Protein AF-A0A8J5ZNG1-F1 (afdb_monomer)

Solvent-accessible surface area (backbone atoms only — not comparable to full-atom values): 7939 Å² total; per-residue (Å²): 132,94,72,93,70,78,90,78,53,71,51,77,57,100,71,76,78,66,53,81,86,30,47,55,59,52,91,79,74,51,88,50,67,62,60,53,26,50,51,44,22,78,73,68,76,48,80,58,85,77,80,77,80,83,73,58,64,63,60,50,52,51,51,51,51,50,50,51,53,50,48,51,51,63,77,38,68,86,53,68,60,66,83,68,33,64,66,60,52,51,49,53,52,50,52,50,52,50,49,62,71,69,42,49,61,56,47,70,75,64,57,70,73,94,64,77,58,43,93,86,72,73,53,118

Organism: Galemys pyrenaicus (NCBI:txid202257)

Radius of gyration: 24.99 Å; Cα contacts (8 Å, |Δi|>4): 56; chains: 1; bounding box: 48×39×68 Å

Sequence (124 aa):
LNMNSAPTFMNFPAKGKPKRGDTYELQVRGFSAEQIARWIADRTDVNIRVIRPPNYAGPLMLGLLLAVIGGLVYLRRSNMEFLFNKTGWAFAALCFVLAMTSGQMWNHIRGPPYAHKNPHTGHV

Mean predicted aligned error: 14.37 Å

Nearest PDB structures (foldseek):
  4m92-assembly1_A  TM=9.910E-01  e=9.391E-06  Homo sapiens
  4m8g-assembly2_B  TM=9.939E-01  e=3.244E-05  Homo sapiens
  4m90-assembly1_A  TM=9.813E-01  e=3.463E-05  Homo sapiens
  4m8g-assembly1_A  TM=9.788E-01  e=4.799E-05  Homo sapiens

pLDDT: mean 77.3, std 9.89, range [53.16, 91.12]

InterPro domains:
  IPR021149 MAGT1/OST3/OST6 [PF04756] (1-122)

Secondary structure (DSSP, 8-state):
----SS---B---SSSPPPGGGB--HHHH-S-HHHHHHHHHHHHS------PPP--HHHHHHHHHHHHHHHHHHHTTT-THHHH-HHHHHHHHHHHHHHHHTTHHHHHHH---S----TTT---

Foldseek 3Di:
DPDPDDDWAFDADPDDGGDPLRTDPCVPQPDDPQSVQVSCCVVPVDRDDDDDDDDVVVVVVVVVVCCVVVVCCVVCVPPCVCVVPPVNVVVVVVVVVCCVVVCVVVCVVVVDPPDDQDPPPRDD

Structure (mmCIF, N/CA/C/O backbone):
data_AF-A0A8J5ZNG1-F1
#
_entry.id   AF-A0A8J5ZNG1-F1
#
loop_
_atom_site.group_PDB
_atom_site.id
_atom_site.type_symbol
_atom_site.label_atom_id
_atom_site.label_alt_id
_atom_site.label_comp_id
_atom_site.label_asym_id
_atom_site.label_entity_id
_atom_site.label_seq_id
_atom_site.pdbx_PDB_ins_code
_atom_site.Cartn_x
_atom_site.Cartn_y
_atom_site.Cartn_z
_atom_site.occupancy
_atom_site.B_iso_or_equiv
_atom_site.auth_seq_id
_atom_site.auth_comp_id
_atom_site.auth_asym_id
_atom_site.auth_atom_id
_atom_site.pdbx_PDB_model_num
ATOM 1 N N . LEU A 1 1 ? -18.598 8.584 25.062 1.00 63.62 1 LEU A N 1
ATOM 2 C CA . LEU A 1 1 ? -17.268 8.145 24.584 1.00 63.62 1 LEU A CA 1
ATOM 3 C C . LEU A 1 1 ? -16.228 9.276 24.486 1.00 63.62 1 LEU A C 1
ATOM 5 O O . LEU A 1 1 ? -15.067 8.926 24.442 1.00 63.62 1 LEU A O 1
ATOM 9 N N . ASN A 1 2 ? -16.567 10.578 24.543 1.00 72.81 2 ASN A N 1
ATOM 10 C CA . ASN A 1 2 ? -15.603 11.709 24.592 1.00 72.81 2 ASN A CA 1
ATOM 11 C C . ASN A 1 2 ? -14.407 11.592 23.618 1.00 72.81 2 ASN A C 1
ATOM 13 O O . ASN A 1 2 ? -13.249 11.699 24.016 1.00 72.81 2 ASN A O 1
ATOM 17 N N . MET A 1 3 ? -14.698 11.287 22.352 1.00 73.94 3 MET A N 1
ATOM 18 C CA . MET A 1 3 ? -13.693 11.109 21.303 1.00 73.94 3 MET A CA 1
ATOM 19 C C . MET A 1 3 ? -13.640 12.373 20.453 1.00 73.94 3 MET A C 1
ATOM 21 O O . MET A 1 3 ? -14.649 12.750 19.863 1.00 73.94 3 MET A O 1
ATOM 25 N N . ASN A 1 4 ? -12.464 12.997 20.386 1.00 77.56 4 ASN A N 1
ATOM 26 C CA . ASN A 1 4 ? -12.231 14.239 19.635 1.00 77.56 4 ASN A CA 1
ATOM 27 C C . ASN A 1 4 ? -11.519 13.995 18.294 1.00 77.56 4 ASN A C 1
ATOM 29 O O . ASN A 1 4 ? -11.249 14.934 17.551 1.00 77.56 4 ASN A O 1
ATOM 33 N N . SER A 1 5 ? -11.186 12.739 17.992 1.00 71.31 5 SER A N 1
ATOM 34 C CA . SER A 1 5 ? -10.517 12.322 16.765 1.00 71.31 5 SER A CA 1
ATOM 35 C C . SER A 1 5 ? -11.107 11.009 16.254 1.00 71.31 5 SER A C 1
ATOM 37 O O . SER A 1 5 ? -11.609 10.183 17.017 1.00 71.31 5 SER A O 1
ATOM 39 N N . ALA A 1 6 ? -11.056 10.834 14.938 1.00 78.12 6 ALA A N 1
ATOM 40 C CA . ALA A 1 6 ? -11.453 9.624 14.234 1.00 78.12 6 ALA A CA 1
ATOM 41 C C . ALA A 1 6 ? -10.319 9.227 13.273 1.00 78.12 6 ALA A C 1
ATOM 43 O O . ALA A 1 6 ? -9.565 10.106 12.845 1.00 78.12 6 ALA A O 1
ATOM 44 N N . PRO A 1 7 ? -10.184 7.943 12.899 1.00 78.81 7 PRO A N 1
ATOM 45 C CA . PRO A 1 7 ? -11.000 6.788 13.288 1.00 78.81 7 PRO A CA 1
ATOM 46 C C . PRO A 1 7 ? -10.550 6.137 14.609 1.00 78.81 7 PRO A C 1
ATOM 48 O O . PRO A 1 7 ? -9.405 6.261 15.038 1.00 78.81 7 PRO A O 1
ATOM 51 N N . THR A 1 8 ? -11.449 5.406 15.270 1.00 82.50 8 THR A N 1
ATOM 52 C CA . THR A 1 8 ? -11.126 4.596 16.456 1.00 82.50 8 THR A CA 1
ATOM 53 C C . THR A 1 8 ? -11.986 3.340 16.461 1.00 82.50 8 THR A C 1
ATOM 55 O O . THR A 1 8 ? -13.193 3.420 16.239 1.00 82.50 8 THR A O 1
ATOM 58 N N . PHE A 1 9 ? -11.373 2.190 16.736 1.00 84.94 9 PHE A N 1
ATOM 59 C CA . PHE A 1 9 ? -12.071 0.909 16.806 1.00 84.94 9 PHE A CA 1
ATOM 60 C C . PHE A 1 9 ? -12.262 0.509 18.269 1.00 84.94 9 PHE A C 1
ATOM 62 O O . PHE A 1 9 ? -11.320 0.570 19.060 1.00 84.94 9 PHE A O 1
ATOM 69 N N . MET A 1 10 ? -13.484 0.124 18.632 1.00 86.75 10 MET A N 1
ATOM 70 C CA . MET A 1 10 ? -13.837 -0.310 19.983 1.00 86.75 10 MET A CA 1
ATOM 71 C C . MET A 1 10 ? -14.653 -1.599 19.933 1.00 86.75 10 MET A C 1
ATOM 73 O O . MET A 1 10 ? -15.540 -1.738 19.094 1.00 86.75 10 MET A O 1
ATOM 77 N N . ASN A 1 11 ? -14.358 -2.522 20.843 1.00 86.44 11 ASN A N 1
ATOM 78 C CA . ASN A 1 11 ? -15.105 -3.754 21.053 1.00 86.44 11 ASN A CA 1
ATOM 79 C C . ASN A 1 11 ? -16.066 -3.577 22.239 1.00 86.44 11 ASN A C 1
ATOM 81 O O . ASN A 1 11 ? -15.660 -3.176 23.327 1.00 86.44 11 ASN A O 1
ATOM 85 N N . PHE A 1 12 ? -17.347 -3.886 22.062 1.00 88.00 12 PHE A N 1
ATOM 86 C CA . PHE A 1 12 ? -18.325 -3.832 23.150 1.00 88.00 12 PHE A CA 1
ATOM 87 C C . PHE A 1 12 ? -18.675 -5.266 23.565 1.00 88.00 12 PHE A C 1
ATOM 89 O O . PHE A 1 12 ? -19.332 -5.965 22.794 1.00 88.00 12 PHE A O 1
ATOM 96 N N . PRO A 1 13 ? -18.230 -5.742 24.746 1.00 84.25 13 PRO A N 1
ATOM 97 C CA . PRO A 1 13 ? -18.514 -7.107 25.175 1.00 84.25 13 PRO A CA 1
ATOM 98 C C . PRO A 1 13 ? -20.010 -7.294 25.459 1.00 84.25 13 PRO A C 1
ATOM 100 O O . PRO A 1 13 ? -20.688 -6.370 25.902 1.00 84.25 13 PRO A O 1
ATOM 103 N N . ALA A 1 14 ? -20.515 -8.520 25.282 1.00 79.88 14 ALA A N 1
ATOM 104 C CA . ALA A 1 14 ? -21.932 -8.850 25.486 1.00 79.88 14 ALA A CA 1
ATOM 105 C C . ALA A 1 14 ? -22.440 -8.583 26.920 1.00 79.88 14 ALA A C 1
ATOM 107 O O . ALA A 1 14 ? -23.642 -8.452 27.141 1.00 79.88 14 ALA A O 1
ATOM 108 N N . LYS A 1 15 ? -21.534 -8.515 27.907 1.00 79.62 15 LYS A N 1
ATOM 109 C CA . LYS A 1 15 ? -21.841 -8.162 29.298 1.00 79.62 15 LYS A CA 1
ATOM 110 C C . LYS A 1 15 ? -20.780 -7.215 29.858 1.00 79.62 15 LYS A C 1
ATOM 112 O O . LYS A 1 15 ? -19.584 -7.469 29.733 1.00 79.62 15 LYS A O 1
ATOM 117 N N . GLY A 1 16 ? -21.232 -6.178 30.560 1.00 82.19 16 GLY A N 1
ATOM 118 C CA . GLY A 1 16 ? -20.372 -5.221 31.260 1.00 82.19 16 GLY A CA 1
ATOM 119 C C . GLY A 1 16 ? -19.957 -4.011 30.419 1.00 82.19 16 GLY A C 1
ATOM 120 O O . GLY A 1 16 ? -20.419 -3.812 29.300 1.00 82.19 16 GLY A O 1
ATOM 121 N N . LYS A 1 17 ? -19.105 -3.159 31.001 1.00 81.88 17 LYS A N 1
ATOM 122 C CA . LYS A 1 17 ? -18.562 -1.968 30.332 1.00 81.88 17 LYS A CA 1
ATOM 123 C C . LYS A 1 17 ? -1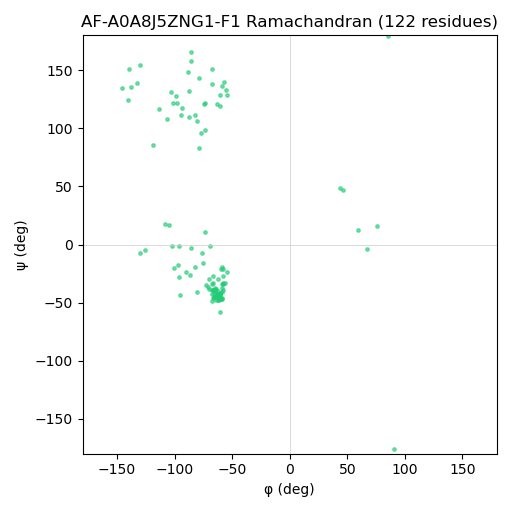7.278 -2.326 29.563 1.00 81.88 17 LYS A C 1
ATOM 125 O O . LYS A 1 17 ? -16.531 -3.183 30.043 1.00 81.88 17 LYS A O 1
ATOM 130 N N . PRO A 1 18 ? -16.987 -1.659 28.430 1.00 78.62 18 PRO A N 1
ATOM 131 C CA . PRO A 1 18 ? -15.735 -1.844 27.697 1.00 78.62 18 PRO A CA 1
ATOM 132 C C . PRO A 1 18 ? -14.524 -1.595 28.598 1.00 78.62 18 PRO A C 1
ATOM 134 O O . PRO A 1 18 ? -14.474 -0.602 29.329 1.00 78.62 18 PRO A O 1
ATOM 137 N N . LYS A 1 19 ? -13.547 -2.503 28.560 1.00 82.69 19 LYS A N 1
ATOM 138 C CA . LYS A 1 19 ? -12.274 -2.349 29.273 1.00 82.69 19 LYS A CA 1
ATOM 139 C C . LYS A 1 19 ? -11.296 -1.550 28.410 1.00 82.69 19 LYS A C 1
ATOM 141 O O . LYS A 1 19 ? -11.468 -1.426 27.206 1.00 82.69 19 LYS A O 1
ATOM 146 N N . ARG A 1 20 ? -10.199 -1.063 28.998 1.00 76.12 20 ARG A N 1
ATOM 147 C CA . ARG A 1 20 ? -9.167 -0.305 28.260 1.00 76.12 20 ARG A CA 1
ATOM 148 C C . ARG A 1 20 ? -8.578 -1.078 27.064 1.00 76.12 20 ARG A C 1
ATOM 150 O O . ARG A 1 20 ? -8.290 -0.469 26.046 1.00 76.12 20 ARG A O 1
ATOM 157 N N . GLY A 1 21 ? -8.468 -2.408 27.162 1.00 77.25 21 GLY A N 1
ATOM 158 C CA . GLY A 1 21 ? -8.017 -3.277 26.061 1.00 77.25 21 GLY A CA 1
ATOM 159 C C . GLY A 1 21 ? -9.059 -3.532 24.960 1.00 77.25 21 GLY A C 1
ATOM 160 O O . GLY A 1 21 ? -8.731 -4.132 23.937 1.00 77.25 21 GLY A O 1
ATOM 161 N N . ASP A 1 22 ? -10.303 -3.090 25.162 1.00 81.94 22 ASP A N 1
ATOM 162 C CA . ASP A 1 22 ? -11.351 -3.095 24.141 1.00 81.94 22 ASP A CA 1
ATOM 163 C C . ASP A 1 22 ? -11.311 -1.850 23.245 1.00 81.94 22 ASP A C 1
ATOM 165 O O . ASP A 1 22 ? -12.088 -1.765 22.302 1.00 81.94 22 ASP A O 1
ATOM 169 N N . THR A 1 23 ? -10.410 -0.899 23.495 1.00 84.31 23 THR A N 1
ATOM 170 C CA . THR A 1 23 ? -10.114 0.180 22.550 1.00 84.31 23 THR A CA 1
ATOM 171 C C . THR A 1 23 ? -8.865 -0.196 21.770 1.00 84.31 23 THR A C 1
ATOM 173 O O . THR A 1 23 ? -7.804 -0.426 22.349 1.00 84.31 23 THR A O 1
ATOM 176 N N . TYR A 1 24 ? -8.976 -0.264 20.449 1.00 83.00 24 TYR A N 1
ATOM 177 C CA . TYR A 1 24 ? -7.843 -0.555 19.586 1.00 83.00 24 TYR A CA 1
ATOM 178 C C . TYR A 1 24 ? -6.920 0.662 19.479 1.00 83.00 24 TYR A C 1
ATOM 180 O O . TYR A 1 24 ? -7.318 1.733 19.012 1.00 83.00 24 TYR A O 1
ATOM 188 N N . GLU A 1 25 ? -5.662 0.488 19.875 1.00 80.44 25 GLU A N 1
ATOM 189 C CA . GLU A 1 25 ? -4.636 1.525 19.783 1.00 80.44 25 GLU A CA 1
ATOM 190 C C . GLU A 1 25 ? -4.099 1.641 18.350 1.00 80.44 25 GLU A C 1
ATOM 192 O O . GLU A 1 25 ? -3.049 1.096 17.999 1.00 80.44 25 GLU A O 1
ATOM 197 N N . LEU A 1 26 ? -4.834 2.384 17.517 1.00 79.19 26 LEU A N 1
ATOM 198 C CA . LEU A 1 26 ? -4.522 2.589 16.100 1.00 79.19 26 LEU A CA 1
ATOM 199 C C . LEU A 1 26 ? -3.127 3.199 15.872 1.00 79.19 26 LEU A C 1
ATOM 201 O O . LEU A 1 26 ? -2.459 2.853 14.903 1.00 79.19 26 LEU A O 1
ATOM 205 N N . GLN A 1 27 ? -2.676 4.075 16.777 1.00 75.75 27 GLN A N 1
ATOM 206 C CA . GLN A 1 27 ? -1.378 4.756 16.683 1.00 75.75 27 GLN A CA 1
ATOM 207 C C . GLN A 1 27 ? -0.186 3.802 16.820 1.00 75.75 27 GLN A C 1
ATOM 209 O O . GLN A 1 27 ? 0.847 4.026 16.200 1.00 75.75 27 GLN A O 1
ATOM 214 N N . VAL A 1 28 ? -0.329 2.749 17.629 1.00 76.62 28 VAL A N 1
ATOM 215 C CA . VAL A 1 28 ? 0.758 1.805 17.923 1.00 76.62 28 VAL A CA 1
ATOM 216 C C . VAL A 1 28 ? 0.683 0.600 16.999 1.00 76.62 28 VAL A C 1
ATOM 218 O O . VAL A 1 28 ? 1.698 0.135 16.488 1.00 76.62 28 VAL A O 1
ATOM 221 N N . ARG A 1 29 ? -0.528 0.074 16.788 1.00 74.94 29 ARG A N 1
ATOM 222 C CA . ARG A 1 29 ? -0.717 -1.171 16.047 1.00 74.94 29 ARG A CA 1
ATOM 223 C C . ARG A 1 29 ? -0.811 -0.943 14.543 1.00 74.94 29 ARG A C 1
ATOM 225 O O . ARG A 1 29 ? -0.383 -1.824 13.819 1.00 74.94 29 ARG A O 1
ATOM 232 N N . GLY A 1 30 ? -1.244 0.226 14.069 1.00 80.38 30 GLY A N 1
ATOM 233 C CA . GLY A 1 30 ? -1.481 0.485 12.644 1.00 80.38 30 GLY A CA 1
ATOM 234 C C . GLY A 1 30 ? -2.881 0.053 12.198 1.00 80.38 30 GLY A C 1
ATOM 235 O O . GLY A 1 30 ? -3.673 -0.423 12.999 1.00 80.38 30 GLY A O 1
ATOM 236 N N . PHE A 1 31 ? -3.222 0.253 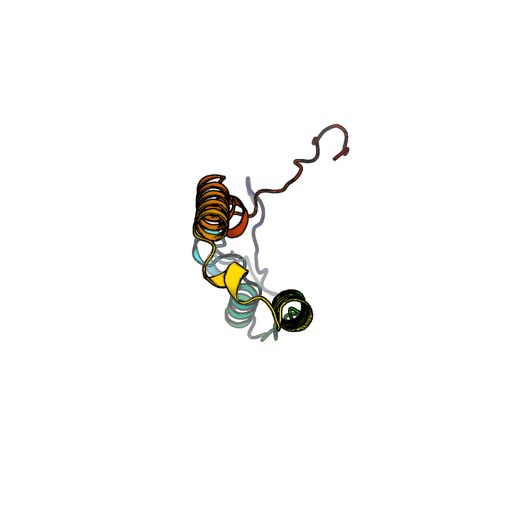10.922 1.00 80.88 31 PHE A N 1
ATOM 237 C CA . PHE A 1 31 ? -4.585 0.056 10.391 1.00 80.88 31 PHE A CA 1
ATOM 238 C C . PHE A 1 31 ? -4.733 -1.184 9.493 1.00 80.88 31 PHE A C 1
ATOM 240 O O . PHE A 1 31 ? -5.681 -1.276 8.714 1.00 80.88 31 PHE A O 1
ATOM 247 N N . SER A 1 32 ? -3.793 -2.134 9.553 1.00 83.88 32 SER A N 1
ATOM 248 C CA . SER A 1 32 ? -3.883 -3.327 8.705 1.00 83.88 32 SER A CA 1
ATOM 249 C C . SER A 1 32 ? -5.065 -4.207 9.118 1.00 83.88 32 SER A C 1
ATOM 251 O O . SER A 1 32 ? -5.315 -4.432 10.307 1.00 83.88 32 SER A O 1
ATOM 253 N N . ALA A 1 33 ? -5.786 -4.734 8.127 1.00 82.62 33 ALA A N 1
ATOM 254 C CA . ALA A 1 33 ? -6.945 -5.587 8.368 1.00 82.62 33 ALA A CA 1
ATOM 255 C C . ALA A 1 33 ? -6.567 -6.835 9.186 1.00 82.62 33 ALA A C 1
ATOM 257 O O . ALA A 1 33 ? -7.338 -7.277 10.032 1.00 82.62 33 ALA A O 1
ATOM 258 N N . GLU A 1 34 ? -5.358 -7.371 9.002 1.00 84.94 34 GLU A N 1
ATOM 259 C CA . GLU A 1 34 ? -4.859 -8.531 9.743 1.00 84.94 34 GLU A CA 1
ATOM 260 C C . GLU A 1 34 ? -4.641 -8.234 11.222 1.00 84.94 34 GLU A C 1
ATOM 262 O O . GLU A 1 34 ? -4.919 -9.084 12.064 1.00 84.94 34 GLU A O 1
ATOM 267 N N . GLN A 1 35 ? -4.142 -7.045 11.563 1.00 85.25 35 GLN A N 1
ATOM 268 C CA . GLN A 1 35 ? -3.944 -6.672 12.963 1.00 85.25 35 GLN A CA 1
ATOM 269 C C . GLN A 1 35 ? -5.269 -6.395 13.667 1.00 85.25 35 GLN A C 1
ATOM 271 O O . GLN A 1 35 ? -5.399 -6.721 14.847 1.00 85.25 35 GLN A O 1
ATOM 276 N N . ILE A 1 36 ? -6.248 -5.825 12.960 1.00 87.25 36 ILE A N 1
ATOM 277 C CA . ILE A 1 36 ? -7.605 -5.657 13.489 1.00 87.25 36 ILE A CA 1
ATOM 278 C C . ILE A 1 36 ? -8.250 -7.033 13.696 1.00 87.25 36 ILE A C 1
ATOM 280 O O . ILE A 1 36 ? -8.779 -7.291 14.772 1.00 87.25 36 ILE A O 1
ATOM 284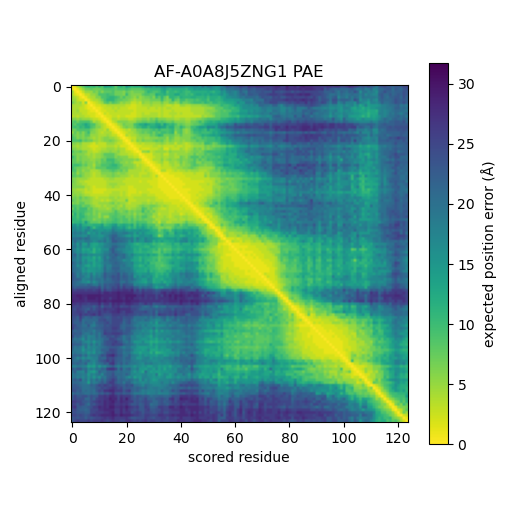 N N . ALA A 1 37 ? -8.136 -7.949 12.728 1.00 86.06 37 ALA A N 1
ATOM 285 C CA . ALA A 1 37 ? -8.648 -9.315 12.846 1.00 86.06 37 ALA A CA 1
ATOM 286 C C . ALA A 1 37 ? -8.014 -10.089 14.013 1.00 86.06 37 ALA A C 1
ATOM 288 O O . ALA A 1 37 ? -8.729 -10.745 14.765 1.00 86.06 37 ALA A O 1
ATOM 289 N N . ARG A 1 38 ? -6.694 -9.962 14.215 1.00 86.38 38 ARG A N 1
ATOM 290 C CA . ARG A 1 38 ? -5.996 -10.544 15.377 1.00 86.38 38 ARG A CA 1
ATOM 291 C C . ARG A 1 38 ? -6.487 -9.953 16.693 1.00 86.38 38 ARG A C 1
ATOM 293 O O . ARG A 1 38 ? -6.760 -10.696 17.620 1.00 86.38 38 ARG A O 1
ATOM 300 N N . TRP A 1 39 ? -6.657 -8.633 16.765 1.00 88.56 39 TRP A N 1
ATOM 301 C CA . TRP A 1 39 ? -7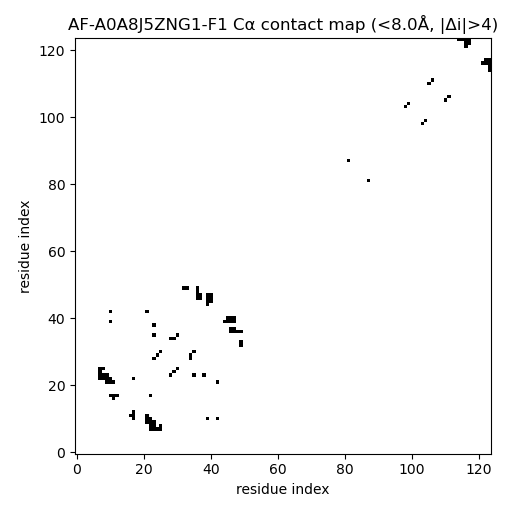.207 -7.997 17.961 1.00 88.56 39 TRP A CA 1
ATOM 302 C C . TRP A 1 39 ? -8.642 -8.458 18.250 1.00 88.56 39 TRP A C 1
ATOM 304 O O . TRP A 1 39 ? -8.966 -8.721 19.402 1.00 88.56 39 TRP A O 1
ATOM 314 N N . ILE A 1 40 ? -9.488 -8.612 17.229 1.00 88.25 40 ILE A N 1
ATOM 315 C CA . ILE A 1 40 ? -10.839 -9.163 17.402 1.00 88.25 40 ILE A CA 1
ATOM 316 C C . ILE A 1 40 ? -10.762 -10.601 17.923 1.00 88.25 40 ILE A C 1
ATOM 318 O O . ILE A 1 40 ? -11.463 -10.919 18.884 1.00 88.25 40 ILE A O 1
ATOM 322 N N . ALA A 1 41 ? -9.882 -11.436 17.365 1.00 87.94 41 ALA A N 1
ATOM 323 C CA . ALA A 1 41 ? -9.664 -12.800 17.840 1.00 87.94 41 ALA A CA 1
ATOM 324 C C . ALA A 1 41 ? -9.225 -12.822 19.314 1.00 87.94 41 ALA A C 1
ATOM 326 O O . ALA A 1 41 ? -9.839 -13.515 20.116 1.00 87.94 41 ALA A O 1
ATOM 327 N N . ASP A 1 42 ? -8.274 -11.973 19.713 1.00 86.44 42 ASP A N 1
ATOM 328 C CA . ASP A 1 42 ? -7.810 -11.874 21.105 1.00 86.44 42 ASP A CA 1
ATOM 329 C C . ASP A 1 42 ? -8.918 -11.435 22.086 1.00 86.44 42 ASP A C 1
ATOM 331 O O . ASP A 1 42 ? -8.866 -11.747 23.277 1.00 86.44 42 ASP A O 1
ATOM 335 N N . ARG A 1 43 ? -9.904 -10.649 21.625 1.00 84.94 43 ARG A N 1
ATOM 336 C CA . ARG A 1 43 ? -10.977 -10.097 22.478 1.00 84.94 43 ARG A CA 1
ATOM 337 C C . ARG A 1 43 ? -12.262 -10.915 22.476 1.00 84.94 43 ARG A C 1
ATOM 339 O O . ARG A 1 43 ? -13.010 -10.843 23.449 1.00 84.94 43 ARG A O 1
ATOM 346 N N . THR A 1 44 ? -12.547 -11.624 21.390 1.00 85.06 44 THR A N 1
ATOM 347 C CA . THR A 1 44 ? -13.844 -12.278 21.154 1.00 85.06 44 THR A CA 1
ATOM 348 C C . THR A 1 44 ? -13.731 -13.767 20.849 1.00 85.06 44 THR A C 1
ATOM 350 O O . THR A 1 44 ? -14.762 -14.415 20.718 1.00 85.06 44 THR A O 1
ATOM 353 N N . ASP A 1 45 ? -12.511 -14.304 20.732 1.00 84.62 45 ASP A N 1
ATOM 354 C CA . ASP A 1 45 ? -12.223 -15.672 20.272 1.00 84.62 45 ASP A CA 1
ATOM 355 C C . ASP A 1 45 ? -12.753 -15.967 18.850 1.00 84.62 45 ASP A C 1
ATOM 357 O O . ASP A 1 45 ? -12.786 -17.103 18.380 1.00 84.62 45 ASP A O 1
ATOM 361 N N . VAL A 1 46 ? -13.158 -14.921 18.116 1.00 85.12 46 VAL A N 1
ATOM 362 C CA . VAL A 1 46 ? -13.627 -15.013 16.732 1.00 85.12 46 VAL A CA 1
ATOM 363 C C . VAL A 1 46 ? -12.467 -14.739 15.787 1.00 85.12 46 VAL A C 1
ATOM 365 O O . VAL A 1 46 ? -11.993 -13.609 15.658 1.00 85.12 46 VAL A O 1
ATOM 368 N N . ASN A 1 47 ? -12.031 -15.773 15.071 1.00 85.94 47 ASN A N 1
ATOM 369 C CA . ASN A 1 47 ? -10.938 -15.653 14.117 1.00 85.94 47 ASN A CA 1
ATOM 370 C C . ASN A 1 47 ? -11.448 -15.232 12.725 1.00 85.94 47 ASN A C 1
ATOM 372 O O . ASN A 1 47 ? -12.090 -16.012 12.019 1.00 85.94 47 ASN A O 1
ATOM 376 N N . ILE A 1 48 ? -11.149 -13.998 12.310 1.00 84.44 48 ILE A N 1
ATOM 377 C CA . ILE A 1 48 ? -11.558 -13.454 11.005 1.00 84.44 48 ILE A CA 1
ATOM 378 C C . ILE A 1 48 ? -10.439 -13.670 9.980 1.00 84.44 48 ILE A C 1
ATOM 380 O O . ILE A 1 48 ? -9.348 -13.110 10.100 1.00 84.44 48 ILE A O 1
ATOM 384 N N . ARG A 1 49 ? -10.712 -14.442 8.920 1.00 83.25 49 ARG A N 1
ATOM 385 C CA . ARG A 1 49 ? -9.756 -14.633 7.819 1.00 83.25 49 ARG A CA 1
ATOM 386 C C . ARG A 1 49 ? -9.800 -13.449 6.856 1.00 83.25 49 ARG A C 1
ATOM 388 O O . ARG A 1 49 ? -10.718 -13.329 6.050 1.00 83.25 49 ARG A O 1
ATOM 395 N N . VAL A 1 50 ? -8.774 -12.606 6.907 1.00 79.25 50 VAL A N 1
ATOM 396 C CA . VAL A 1 50 ? -8.590 -11.505 5.954 1.00 79.25 50 VAL A CA 1
ATOM 397 C C . VAL A 1 50 ? -8.130 -12.065 4.610 1.00 79.25 50 VAL A C 1
ATOM 399 O O . VAL A 1 50 ? -7.096 -12.724 4.525 1.00 79.25 50 VAL A O 1
ATOM 402 N N . ILE A 1 51 ? -8.899 -11.802 3.555 1.00 79.56 51 ILE A N 1
ATOM 403 C CA . ILE A 1 51 ? -8.555 -12.166 2.178 1.00 79.56 51 ILE A CA 1
ATOM 404 C C . ILE A 1 51 ? -8.326 -10.866 1.417 1.00 79.56 51 ILE A C 1
ATOM 406 O O . ILE A 1 51 ? -9.240 -10.057 1.272 1.00 79.56 51 ILE A O 1
ATOM 410 N N . ARG A 1 52 ? -7.100 -10.655 0.937 1.00 75.25 52 ARG A N 1
ATOM 411 C CA . ARG A 1 52 ? -6.782 -9.514 0.075 1.00 75.25 52 ARG A CA 1
ATOM 412 C C . ARG A 1 52 ? -7.061 -9.916 -1.372 1.00 75.25 52 ARG A C 1
ATOM 414 O O . ARG A 1 52 ? -6.609 -10.994 -1.768 1.00 75.25 52 ARG A O 1
ATOM 421 N N . PRO A 1 53 ? -7.769 -9.101 -2.171 1.00 74.75 53 PRO A N 1
ATOM 422 C CA . PRO A 1 53 ? -7.872 -9.368 -3.595 1.00 74.75 53 PRO A CA 1
ATOM 423 C C . PRO A 1 53 ? -6.458 -9.388 -4.203 1.00 74.75 53 PRO A C 1
ATOM 425 O O . PRO A 1 53 ? -5.632 -8.541 -3.842 1.00 74.75 53 PRO A O 1
ATOM 428 N N . PRO A 1 54 ? -6.143 -10.357 -5.079 1.00 71.50 54 PRO A N 1
ATOM 429 C CA . PRO A 1 54 ? -4.843 -10.420 -5.733 1.00 71.50 54 PRO A CA 1
ATOM 430 C C . PRO A 1 54 ? -4.540 -9.098 -6.449 1.00 71.50 54 PRO A C 1
ATOM 432 O O . PRO A 1 54 ? -5.355 -8.579 -7.212 1.00 71.50 54 PRO A O 1
ATOM 435 N N . ASN A 1 55 ? -3.362 -8.532 -6.175 1.00 75.06 55 ASN A N 1
ATOM 436 C CA . ASN A 1 55 ? -2.914 -7.306 -6.819 1.00 75.06 55 ASN A CA 1
ATOM 437 C C . ASN A 1 55 ? -2.422 -7.625 -8.237 1.00 75.06 55 ASN A C 1
ATOM 439 O O . ASN A 1 55 ? -1.267 -7.999 -8.433 1.00 75.06 55 ASN A O 1
ATOM 443 N N . TYR A 1 56 ? -3.300 -7.447 -9.222 1.00 73.88 56 TYR A N 1
ATOM 444 C CA . TYR A 1 56 ? -2.969 -7.622 -10.637 1.00 73.88 56 TYR A CA 1
ATOM 445 C C . TYR A 1 56 ? -2.151 -6.466 -11.225 1.00 73.88 56 TYR A C 1
ATOM 447 O O . TYR A 1 56 ? -1.540 -6.640 -12.276 1.00 73.88 56 TYR A O 1
ATOM 455 N N . ALA A 1 57 ? -2.088 -5.308 -10.558 1.00 76.81 57 ALA A N 1
ATOM 456 C CA . ALA A 1 57 ? -1.355 -4.154 -11.072 1.00 76.81 57 ALA A CA 1
ATOM 457 C C . ALA A 1 57 ? 0.155 -4.427 -11.145 1.00 76.81 57 ALA A C 1
ATOM 459 O O . ALA A 1 57 ? 0.791 -4.058 -12.125 1.00 76.81 57 ALA A O 1
ATOM 460 N N . GLY A 1 58 ? 0.724 -5.126 -10.155 1.00 78.94 58 GLY A N 1
ATOM 461 C CA . GLY A 1 58 ? 2.149 -5.480 -10.144 1.00 78.94 58 GLY A CA 1
ATOM 462 C C . GLY A 1 58 ? 2.561 -6.353 -11.340 1.00 78.94 58 GLY A C 1
ATOM 463 O O . GLY A 1 58 ? 3.409 -5.935 -12.130 1.00 78.94 58 GLY A O 1
ATOM 464 N N . PRO A 1 59 ? 1.940 -7.534 -11.527 1.00 85.69 59 PRO A N 1
ATOM 465 C CA . PRO A 1 59 ? 2.202 -8.393 -12.680 1.00 85.69 59 PRO A CA 1
ATOM 466 C C . PRO A 1 59 ? 1.918 -7.716 -14.025 1.00 85.69 59 PRO A C 1
ATOM 468 O O . PRO A 1 59 ? 2.673 -7.912 -14.974 1.00 85.69 59 PRO A O 1
ATOM 471 N N . LEU A 1 60 ? 0.869 -6.892 -14.112 1.00 85.81 60 LEU A N 1
ATOM 472 C CA . LEU A 1 60 ? 0.512 -6.184 -15.342 1.00 85.81 60 LEU A CA 1
ATOM 473 C C . LEU A 1 60 ? 1.551 -5.119 -15.715 1.00 85.81 60 LEU A C 1
ATOM 475 O O . LEU A 1 60 ? 1.952 -5.045 -16.874 1.00 85.81 60 LEU A O 1
ATOM 479 N N . MET A 1 61 ? 2.042 -4.342 -14.744 1.00 84.31 61 MET A N 1
ATOM 480 C CA . MET A 1 61 ? 3.111 -3.360 -14.970 1.00 84.31 61 MET A CA 1
ATOM 481 C C . MET A 1 61 ? 4.429 -4.031 -15.362 1.00 84.31 61 MET A C 1
ATOM 483 O O . MET A 1 61 ? 5.118 -3.551 -16.261 1.00 84.31 61 MET A O 1
ATOM 487 N N . LEU A 1 62 ? 4.760 -5.171 -14.746 1.00 85.94 62 LEU A N 1
ATOM 488 C CA . LEU A 1 62 ? 5.929 -5.962 -15.131 1.00 85.94 62 LEU A CA 1
ATOM 489 C C . LEU A 1 62 ? 5.790 -6.513 -16.557 1.00 85.94 62 LEU A C 1
ATOM 491 O O . LEU A 1 62 ? 6.727 -6.417 -17.346 1.00 85.94 62 LEU A O 1
ATOM 495 N N . GLY A 1 63 ? 4.617 -7.047 -16.904 1.00 91.12 63 GLY A N 1
ATOM 496 C CA . GLY A 1 63 ? 4.320 -7.537 -18.249 1.00 91.12 63 GLY A CA 1
ATOM 497 C C . GLY A 1 63 ? 4.425 -6.437 -19.305 1.00 91.12 63 GLY A C 1
ATOM 498 O O . GLY A 1 63 ? 5.058 -6.642 -20.338 1.00 91.12 63 GLY A O 1
ATOM 499 N N . LEU A 1 64 ? 3.886 -5.248 -19.019 1.00 89.50 64 LEU A N 1
ATOM 500 C CA . LEU A 1 64 ? 4.012 -4.073 -19.883 1.00 89.50 64 LEU A CA 1
ATOM 501 C C . LEU A 1 64 ? 5.482 -3.676 -20.073 1.00 89.50 64 LEU A C 1
ATOM 503 O O . LEU A 1 64 ? 5.918 -3.467 -21.203 1.00 89.50 64 LEU A O 1
ATOM 507 N N . LEU A 1 65 ? 6.260 -3.610 -18.988 1.00 89.31 65 LEU A N 1
ATOM 508 C CA . LEU A 1 65 ? 7.680 -3.265 -19.047 1.00 89.31 65 LEU A CA 1
ATOM 509 C C . LEU A 1 65 ? 8.455 -4.253 -19.929 1.00 89.31 65 LEU A C 1
ATOM 511 O O . LEU A 1 65 ? 9.210 -3.840 -20.808 1.00 89.31 65 LEU A O 1
ATOM 515 N N . LEU A 1 66 ? 8.234 -5.555 -19.733 1.00 89.81 66 LEU A N 1
ATOM 516 C CA . LEU A 1 66 ? 8.866 -6.606 -20.530 1.00 89.81 66 LEU A CA 1
ATOM 517 C C . LEU A 1 66 ? 8.439 -6.554 -21.999 1.00 89.81 66 LEU A C 1
ATOM 519 O O . LEU A 1 66 ? 9.279 -6.745 -22.875 1.00 89.81 66 LEU A O 1
ATOM 523 N N . ALA A 1 67 ? 7.172 -6.248 -22.282 1.00 89.88 67 ALA A N 1
ATOM 524 C CA . ALA A 1 67 ? 6.676 -6.080 -23.644 1.00 89.88 67 ALA A CA 1
ATOM 525 C C . ALA A 1 67 ? 7.313 -4.868 -24.342 1.00 89.88 67 ALA A C 1
ATOM 527 O O . ALA A 1 67 ? 7.689 -4.966 -25.507 1.00 89.88 67 ALA A O 1
ATOM 528 N N . VAL A 1 68 ? 7.500 -3.750 -23.634 1.00 86.69 68 VAL A N 1
ATOM 529 C CA . VAL A 1 68 ? 8.179 -2.558 -24.168 1.00 86.69 68 VAL A CA 1
ATOM 530 C C . VAL A 1 68 ? 9.657 -2.841 -24.430 1.00 86.69 68 VAL A C 1
ATOM 532 O O . VAL A 1 68 ? 10.153 -2.530 -25.511 1.00 86.69 68 VAL A O 1
ATOM 535 N N . ILE A 1 69 ? 10.358 -3.471 -23.483 1.00 84.56 69 ILE A N 1
ATOM 536 C CA . ILE A 1 69 ? 11.768 -3.851 -23.656 1.00 84.56 69 ILE A CA 1
ATOM 537 C C . ILE A 1 69 ? 11.907 -4.844 -24.814 1.00 84.56 69 ILE A C 1
ATOM 539 O O . ILE A 1 69 ? 12.732 -4.642 -25.702 1.00 84.56 69 ILE A O 1
ATOM 543 N N . GLY A 1 70 ? 11.072 -5.884 -24.846 1.00 84.50 70 GLY A N 1
ATOM 544 C CA . GLY A 1 70 ? 11.052 -6.883 -25.911 1.00 84.50 70 GLY A CA 1
ATOM 545 C C . GLY A 1 70 ? 10.737 -6.275 -27.277 1.00 84.50 70 GLY A C 1
ATOM 546 O O . GLY A 1 70 ? 11.424 -6.578 -28.248 1.00 84.50 70 GLY A O 1
ATOM 547 N N . GLY A 1 71 ? 9.766 -5.362 -27.349 1.00 83.88 71 GLY A N 1
ATOM 548 C CA . GLY A 1 71 ? 9.413 -4.627 -28.562 1.00 83.88 71 GLY A CA 1
ATOM 549 C C . GLY A 1 71 ? 10.545 -3.727 -29.057 1.00 83.88 71 GLY A C 1
ATOM 550 O O . GLY A 1 71 ? 10.874 -3.751 -30.242 1.00 83.88 71 GLY A O 1
ATOM 551 N N . LEU A 1 72 ? 11.205 -2.990 -28.159 1.00 77.75 72 LEU A N 1
ATOM 552 C CA . LEU A 1 72 ? 12.371 -2.171 -28.498 1.00 77.75 72 LEU A CA 1
ATOM 553 C C . LEU A 1 72 ? 13.532 -3.027 -29.010 1.00 77.75 72 LEU A C 1
ATOM 555 O O . LEU A 1 72 ? 14.111 -2.705 -30.044 1.00 77.75 72 LEU A O 1
ATOM 559 N N . VAL A 1 73 ? 13.840 -4.138 -28.336 1.00 78.62 73 VAL A N 1
ATOM 560 C CA . VAL A 1 73 ? 14.896 -5.075 -28.752 1.00 78.62 73 VAL A CA 1
ATOM 561 C C . VAL A 1 73 ? 14.559 -5.738 -30.088 1.00 78.62 73 VAL A C 1
ATOM 563 O O . VAL A 1 73 ? 15.446 -5.902 -30.922 1.00 78.62 73 VAL A O 1
ATOM 566 N N . TYR A 1 74 ? 13.295 -6.095 -30.324 1.00 76.25 74 TYR A N 1
ATOM 567 C CA . TYR A 1 74 ? 12.847 -6.707 -31.574 1.00 76.25 74 TYR A CA 1
ATOM 568 C C . TYR A 1 74 ? 12.935 -5.729 -32.754 1.00 76.25 74 TYR A C 1
ATOM 570 O O . TYR A 1 74 ? 13.540 -6.053 -33.773 1.00 76.25 74 TYR A O 1
ATOM 578 N N . LEU A 1 75 ? 12.419 -4.504 -32.596 1.00 71.44 75 LEU A N 1
ATOM 579 C CA . LEU A 1 75 ? 12.442 -3.471 -33.639 1.00 71.44 75 LEU A CA 1
ATOM 580 C C . LEU A 1 75 ? 13.851 -2.924 -33.912 1.00 71.44 75 LEU A C 1
ATOM 582 O O . LEU A 1 75 ? 14.147 -2.504 -35.028 1.00 71.44 75 LEU A O 1
ATOM 586 N N . ARG A 1 76 ? 14.737 -2.917 -32.909 1.00 65.81 76 ARG A N 1
ATOM 587 C CA . ARG A 1 76 ? 16.117 -2.413 -33.026 1.00 65.81 76 ARG A CA 1
ATOM 588 C C . ARG A 1 76 ? 17.170 -3.516 -33.092 1.00 65.81 76 ARG A C 1
ATOM 590 O O . ARG A 1 76 ? 18.352 -3.213 -32.945 1.00 65.81 76 ARG A O 1
ATOM 597 N N . ARG A 1 77 ? 16.787 -4.766 -33.387 1.00 62.81 77 ARG A N 1
ATOM 598 C CA . ARG A 1 77 ? 17.707 -5.921 -33.420 1.00 62.81 77 ARG A CA 1
ATOM 599 C C . ARG A 1 77 ? 18.926 -5.733 -34.337 1.00 62.81 77 ARG A C 1
ATOM 601 O O . ARG A 1 77 ? 19.950 -6.364 -34.105 1.00 62.81 77 ARG A O 1
ATOM 608 N N . SER A 1 78 ? 18.833 -4.850 -35.334 1.00 59.16 78 SER A N 1
ATOM 609 C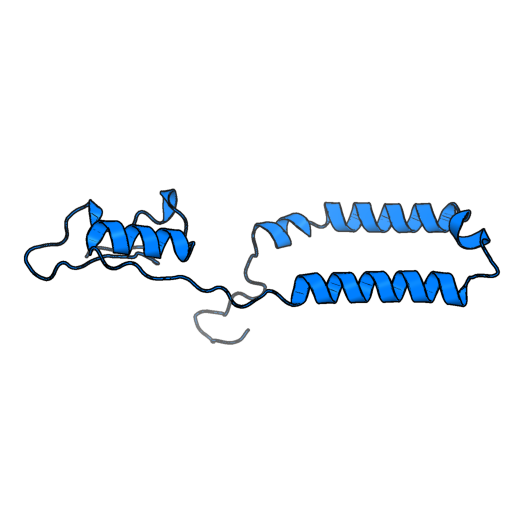 CA . SER A 1 78 ? 19.923 -4.528 -36.267 1.00 59.16 78 SER A CA 1
ATOM 610 C C . SER A 1 78 ? 20.838 -3.368 -35.832 1.00 59.16 78 SER A C 1
ATOM 612 O O . SER A 1 78 ? 21.975 -3.325 -36.285 1.00 59.16 78 SER A O 1
ATOM 614 N N . ASN A 1 7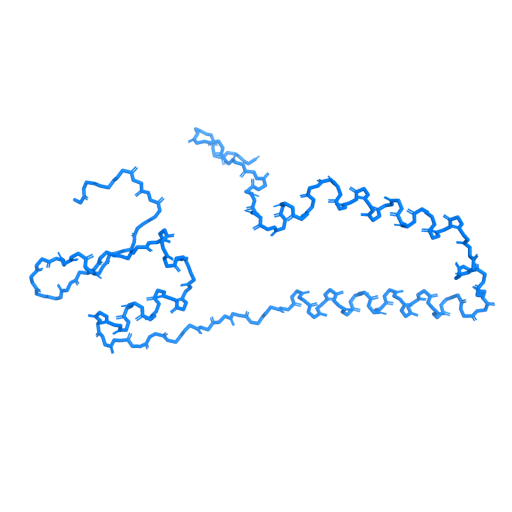9 ? 20.392 -2.442 -34.968 1.00 57.62 79 ASN A N 1
ATOM 615 C CA . ASN A 1 79 ? 21.170 -1.256 -34.569 1.00 57.62 79 ASN A CA 1
ATOM 616 C C . ASN A 1 79 ? 21.442 -1.267 -33.059 1.00 57.62 79 ASN A C 1
ATOM 618 O O . ASN A 1 79 ? 20.741 -0.618 -32.280 1.00 57.62 79 ASN A O 1
ATOM 622 N N . MET A 1 80 ? 22.512 -1.955 -32.646 1.00 61.00 80 MET A N 1
ATOM 623 C CA . MET A 1 80 ? 23.016 -1.907 -31.262 1.00 61.00 80 MET A CA 1
ATOM 624 C C . MET A 1 80 ? 23.634 -0.548 -30.877 1.00 61.00 80 MET A C 1
ATOM 626 O O . MET A 1 80 ? 24.009 -0.348 -29.726 1.00 61.00 80 MET A O 1
ATOM 630 N N . GLU A 1 81 ? 23.687 0.419 -31.797 1.00 61.62 81 GLU A N 1
ATOM 631 C CA . GLU A 1 81 ? 24.167 1.787 -31.548 1.00 61.62 81 GLU A CA 1
ATOM 632 C C . GLU A 1 81 ? 23.382 2.515 -30.447 1.00 61.62 81 GLU A C 1
ATOM 634 O O . GLU A 1 81 ? 23.937 3.359 -29.750 1.00 61.62 81 GLU A O 1
ATOM 639 N N . PHE A 1 82 ? 22.107 2.165 -30.230 1.00 63.53 82 PHE A N 1
ATOM 640 C CA . PHE A 1 82 ? 21.307 2.747 -29.148 1.00 63.53 82 PHE A CA 1
ATOM 641 C C . PHE A 1 82 ? 21.849 2.384 -27.756 1.00 63.53 82 PHE A C 1
ATOM 643 O O . PHE A 1 82 ? 21.893 3.250 -26.885 1.00 63.53 82 PHE A O 1
ATOM 650 N N . LEU A 1 83 ? 22.323 1.145 -27.553 1.00 66.81 83 LEU A N 1
ATOM 651 C CA . LEU A 1 83 ? 22.935 0.737 -26.281 1.00 66.81 83 LEU A CA 1
ATOM 652 C C . LEU A 1 83 ? 24.260 1.462 -26.019 1.00 66.81 83 LEU A C 1
ATOM 654 O O . LEU A 1 83 ? 24.616 1.654 -24.861 1.00 66.81 83 LEU A O 1
ATOM 658 N N . PHE A 1 84 ? 24.970 1.892 -27.062 1.00 66.25 84 PHE A N 1
ATOM 659 C CA . PHE A 1 84 ? 26.235 2.621 -26.937 1.00 66.25 84 PHE A CA 1
ATOM 660 C C . PHE A 1 84 ? 26.073 4.149 -27.011 1.00 66.25 84 PHE A C 1
ATOM 662 O O . PHE A 1 84 ? 27.049 4.884 -26.854 1.00 66.25 84 PHE A O 1
ATOM 669 N N . ASN A 1 85 ? 24.851 4.661 -27.197 1.00 76.69 85 ASN A N 1
ATOM 670 C CA . ASN A 1 85 ? 24.593 6.095 -27.268 1.00 76.69 85 ASN A CA 1
ATOM 671 C C . ASN A 1 85 ? 24.684 6.749 -25.878 1.00 76.69 85 ASN A C 1
ATOM 673 O O . ASN A 1 85 ? 23.725 6.764 -25.101 1.00 76.69 85 ASN A O 1
ATOM 677 N N . LYS A 1 86 ? 25.841 7.351 -25.586 1.00 75.75 86 LYS A N 1
ATOM 678 C CA . LYS A 1 86 ? 26.130 8.037 -24.317 1.00 75.75 86 LYS A CA 1
ATOM 679 C C . LYS A 1 86 ? 25.148 9.175 -24.007 1.00 75.75 86 LYS A C 1
ATOM 681 O O . LYS A 1 86 ? 24.816 9.377 -22.842 1.00 75.75 86 LYS A O 1
ATOM 686 N N . THR A 1 87 ? 24.642 9.877 -25.021 1.00 80.25 87 THR A N 1
ATOM 687 C CA . THR A 1 87 ? 23.665 10.967 -24.852 1.00 80.25 87 THR A CA 1
ATOM 688 C C . THR A 1 87 ? 22.297 10.430 -24.427 1.00 80.25 87 THR A C 1
ATOM 690 O O . THR A 1 87 ? 21.651 11.016 -23.562 1.00 80.25 87 THR A O 1
ATOM 693 N N . GLY A 1 88 ? 21.877 9.283 -24.975 1.00 79.31 88 GLY A N 1
ATOM 694 C CA . GLY A 1 88 ? 20.630 8.615 -24.586 1.00 79.31 88 GLY A CA 1
ATOM 695 C C . GLY A 1 88 ? 20.648 8.158 -23.126 1.00 79.31 88 GLY A C 1
ATOM 696 O O . GLY A 1 88 ? 19.711 8.434 -22.378 1.00 79.31 88 GLY A O 1
ATOM 697 N N . TRP A 1 89 ? 21.751 7.543 -22.692 1.00 83.25 89 TRP A N 1
ATOM 698 C CA . TRP A 1 89 ? 21.943 7.151 -21.292 1.00 83.25 89 TRP A CA 1
ATOM 699 C C . TRP A 1 89 ? 22.055 8.346 -20.345 1.00 83.25 89 TRP A C 1
ATOM 701 O O . TRP A 1 89 ? 21.484 8.308 -19.258 1.00 83.25 89 TRP A O 1
ATOM 711 N N . ALA A 1 90 ? 22.737 9.420 -20.756 1.00 84.06 90 ALA A N 1
ATOM 712 C CA . ALA A 1 90 ? 22.824 10.645 -19.966 1.00 84.06 90 ALA A CA 1
ATOM 713 C C . ALA A 1 90 ? 21.444 11.288 -19.758 1.00 84.06 90 ALA A C 1
ATOM 715 O O . ALA A 1 90 ? 21.112 11.683 -18.642 1.00 84.06 90 ALA A O 1
ATOM 716 N N . PHE A 1 91 ? 20.612 11.335 -20.803 1.00 8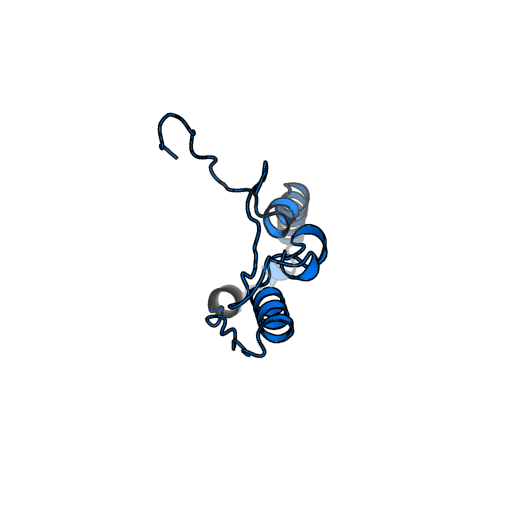6.19 91 PHE A N 1
ATOM 717 C CA . PHE A 1 91 ? 19.244 11.841 -20.706 1.00 86.19 91 PHE A CA 1
ATOM 718 C C . PHE A 1 91 ? 18.363 10.955 -19.816 1.00 86.19 91 PHE A C 1
ATOM 720 O O . PHE A 1 91 ? 17.678 11.465 -18.932 1.00 86.19 91 PHE A O 1
ATOM 727 N N . ALA A 1 92 ? 18.427 9.629 -19.980 1.00 84.81 92 ALA A N 1
ATOM 728 C CA . ALA A 1 92 ? 17.687 8.691 -19.135 1.00 84.81 92 ALA A CA 1
ATOM 729 C C . ALA A 1 92 ? 18.085 8.812 -17.653 1.00 84.81 92 ALA A C 1
ATOM 731 O O . ALA A 1 92 ? 17.217 8.842 -16.780 1.00 84.81 92 ALA A O 1
ATOM 732 N N . ALA A 1 93 ? 19.385 8.945 -17.370 1.00 86.62 93 ALA A N 1
ATOM 733 C CA . ALA A 1 93 ? 19.895 9.170 -16.022 1.00 86.62 93 ALA A CA 1
ATOM 734 C C . ALA A 1 93 ? 19.404 10.505 -15.439 1.00 86.62 93 ALA A C 1
ATOM 736 O O . ALA A 1 93 ? 18.972 10.542 -14.288 1.00 86.62 93 ALA A O 1
ATOM 737 N N . LEU A 1 94 ? 19.399 11.584 -16.230 1.00 89.31 94 LEU A N 1
ATOM 738 C CA . LEU A 1 94 ? 18.867 12.882 -15.808 1.00 89.31 94 LEU A CA 1
ATOM 739 C C . LEU A 1 94 ? 17.370 12.793 -15.473 1.00 89.31 94 LEU A C 1
ATOM 741 O O . LEU A 1 94 ? 16.955 13.242 -14.407 1.00 89.31 94 LEU A O 1
ATOM 745 N N . CYS A 1 95 ? 16.563 12.170 -16.339 1.00 85.88 95 CYS A N 1
ATOM 746 C CA . CYS A 1 95 ? 15.138 11.945 -16.086 1.00 85.88 95 CYS A CA 1
ATOM 747 C C . CYS A 1 95 ? 14.905 11.120 -14.815 1.00 85.88 95 CYS A C 1
ATOM 749 O O . CYS A 1 95 ? 14.008 11.441 -14.038 1.00 85.88 95 CYS A O 1
ATOM 751 N N . PHE A 1 96 ? 15.720 10.089 -14.579 1.00 86.12 96 PHE A N 1
ATOM 752 C CA . PHE A 1 96 ? 15.633 9.27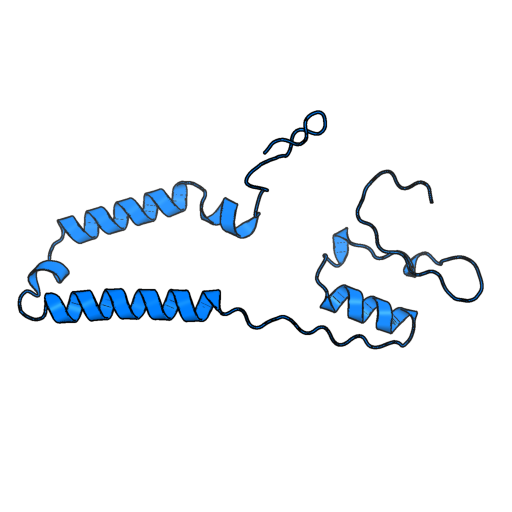7 -13.370 1.00 86.12 96 PHE A CA 1
ATOM 753 C C . PHE A 1 96 ? 15.942 10.094 -12.110 1.00 86.12 96 PHE A C 1
ATOM 755 O O . PHE A 1 96 ? 15.163 10.060 -11.160 1.00 86.12 96 PHE A O 1
ATOM 762 N N . VAL A 1 97 ? 17.030 10.872 -12.111 1.00 88.62 97 VAL A N 1
ATOM 763 C CA . VAL A 1 97 ? 17.388 11.741 -10.979 1.00 88.62 97 VAL A CA 1
ATOM 764 C C . VAL A 1 97 ? 16.281 12.756 -10.715 1.00 88.62 97 VAL A C 1
ATOM 766 O O . VAL A 1 97 ? 15.836 12.865 -9.578 1.00 88.62 97 VAL A O 1
ATOM 769 N N . LEU A 1 98 ? 15.773 13.426 -11.753 1.00 86.75 98 LEU A N 1
ATOM 770 C CA . LEU A 1 98 ? 14.685 14.394 -11.617 1.00 86.75 98 LEU A CA 1
ATOM 771 C C . LEU A 1 98 ? 13.408 13.758 -11.056 1.00 86.75 98 LEU A C 1
ATOM 773 O O . LEU A 1 98 ? 12.789 14.338 -10.169 1.00 86.75 98 LEU A O 1
ATOM 777 N N . ALA A 1 99 ? 13.028 12.563 -11.517 1.00 83.25 99 ALA A N 1
ATOM 778 C CA . ALA A 1 99 ? 11.864 11.845 -10.995 1.00 83.25 99 ALA A CA 1
ATOM 779 C C . ALA A 1 99 ? 12.049 11.427 -9.526 1.00 83.25 99 ALA A C 1
ATOM 781 O O . ALA A 1 99 ? 11.108 11.489 -8.732 1.00 83.25 99 ALA A O 1
ATOM 782 N N . MET A 1 100 ? 13.264 11.025 -9.144 1.00 78.44 100 MET A N 1
ATOM 783 C CA . MET A 1 100 ? 13.585 10.676 -7.760 1.00 78.44 100 MET A CA 1
ATOM 784 C C . MET A 1 100 ? 13.615 11.913 -6.850 1.00 78.44 100 MET A C 1
ATOM 786 O O . MET A 1 100 ? 13.143 11.841 -5.715 1.00 78.44 100 MET A O 1
ATOM 790 N N . THR A 1 101 ? 14.089 13.066 -7.337 1.00 83.00 101 THR A N 1
ATOM 791 C CA . THR A 1 101 ? 14.122 14.321 -6.567 1.00 83.00 101 THR A CA 1
ATOM 792 C C . THR A 1 101 ? 12.795 15.080 -6.573 1.00 83.00 101 THR A C 1
ATOM 794 O O . THR A 1 101 ? 12.561 15.877 -5.671 1.00 83.00 101 THR A O 1
ATOM 797 N N . SER A 1 102 ? 11.885 14.823 -7.522 1.00 80.19 102 SER A N 1
ATOM 798 C CA . SER A 1 102 ? 10.571 15.486 -7.611 1.00 80.19 102 SER A CA 1
ATOM 799 C C . SER A 1 102 ? 9.558 15.013 -6.557 1.00 80.19 102 SER A C 1
ATOM 801 O O . SER A 1 102 ? 8.364 15.281 -6.685 1.00 80.19 102 SER A O 1
ATOM 803 N N . GLY A 1 103 ? 9.989 14.249 -5.550 1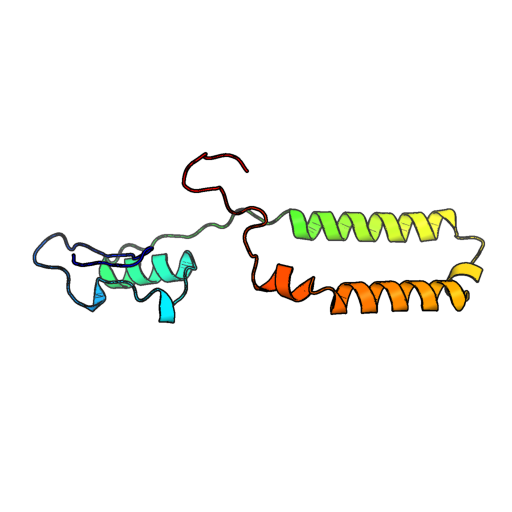.00 75.50 103 GLY A N 1
ATOM 804 C CA . GLY A 1 103 ? 9.117 13.760 -4.483 1.00 75.50 103 GLY A CA 1
ATOM 805 C C . GLY A 1 103 ? 8.200 12.599 -4.884 1.00 75.50 103 GLY A C 1
ATOM 806 O O . GLY A 1 103 ? 7.271 12.293 -4.141 1.00 75.50 103 GLY A O 1
ATOM 807 N N . GLN A 1 104 ? 8.449 11.898 -6.000 1.00 76.62 104 GLN A N 1
ATOM 808 C CA . GLN A 1 104 ? 7.657 10.714 -6.384 1.00 76.62 104 GLN A CA 1
ATOM 809 C C . GLN A 1 104 ? 7.679 9.623 -5.309 1.00 76.62 104 GLN A C 1
ATOM 811 O O . GLN A 1 104 ? 6.646 9.037 -4.998 1.00 76.62 104 GLN A O 1
ATOM 816 N N . MET A 1 105 ? 8.826 9.395 -4.664 1.00 74.25 105 MET A N 1
ATOM 817 C CA . MET A 1 105 ? 8.899 8.463 -3.534 1.00 74.25 105 MET A CA 1
ATOM 818 C C . MET A 1 105 ? 8.129 8.970 -2.310 1.00 74.25 105 MET A C 1
ATOM 820 O O . MET A 1 105 ? 7.535 8.171 -1.593 1.00 74.25 105 MET A O 1
ATOM 824 N N . TRP A 1 106 ? 8.093 10.285 -2.078 1.00 73.69 106 TRP A N 1
ATOM 825 C CA . TRP A 1 106 ? 7.291 10.868 -1.001 1.00 73.69 106 TRP A CA 1
ATOM 826 C C . TRP A 1 106 ? 5.791 10.662 -1.262 1.00 73.69 106 TRP A C 1
ATOM 828 O O . TRP A 1 106 ? 5.081 10.220 -0.359 1.00 73.69 106 TRP A O 1
ATOM 838 N N . ASN A 1 107 ? 5.341 10.852 -2.507 1.00 73.00 107 ASN A N 1
ATOM 839 C CA . ASN A 1 107 ? 3.973 10.539 -2.933 1.00 73.00 107 ASN A CA 1
ATOM 840 C C . ASN A 1 107 ? 3.660 9.041 -2.806 1.00 73.00 107 ASN A C 1
ATOM 842 O O . ASN A 1 107 ? 2.606 8.679 -2.294 1.00 73.00 107 ASN A O 1
ATOM 846 N N . HIS A 1 108 ? 4.586 8.166 -3.204 1.00 68.00 108 HIS A N 1
ATOM 847 C CA . HIS A 1 108 ? 4.410 6.715 -3.125 1.00 68.00 108 HIS A CA 1
ATOM 848 C C . HIS A 1 108 ? 4.352 6.193 -1.678 1.00 68.00 108 HIS A C 1
ATOM 850 O O . HIS A 1 108 ? 3.571 5.296 -1.378 1.00 68.00 108 HIS A O 1
ATOM 856 N N . ILE A 1 109 ? 5.167 6.741 -0.769 1.00 70.38 109 ILE A N 1
ATOM 857 C CA . ILE A 1 109 ? 5.231 6.285 0.630 1.00 70.38 109 ILE A CA 1
ATOM 858 C C . ILE A 1 109 ? 4.095 6.876 1.466 1.00 70.38 109 ILE A C 1
ATOM 860 O O . ILE A 1 109 ? 3.543 6.184 2.319 1.00 70.38 109 ILE A O 1
ATOM 864 N N . ARG A 1 110 ? 3.765 8.158 1.271 1.00 72.12 110 ARG A N 1
ATOM 865 C CA . ARG A 1 110 ? 2.794 8.851 2.130 1.00 72.12 110 ARG A CA 1
ATOM 866 C C . ARG A 1 110 ? 1.384 8.893 1.560 1.00 72.12 110 ARG A C 1
ATOM 868 O O . ARG A 1 110 ? 0.463 9.133 2.332 1.00 72.12 110 ARG A O 1
ATOM 875 N N . GLY A 1 111 ? 1.215 8.660 0.257 1.00 62.69 111 GLY A N 1
ATOM 876 C CA . GLY A 1 111 ? -0.088 8.622 -0.409 1.00 62.69 111 GLY A CA 1
ATOM 877 C C . GLY A 1 111 ? -1.013 9.786 -0.037 1.00 62.69 111 GLY A C 1
ATOM 878 O O . GLY A 1 111 ? -2.163 9.521 0.320 1.00 62.69 111 GLY A O 1
ATOM 879 N N . PRO A 1 112 ? -0.542 11.052 -0.039 1.00 66.12 112 PRO A N 1
ATOM 880 C CA . PRO A 1 112 ? -1.416 12.177 0.262 1.00 66.12 112 PRO A CA 1
ATOM 881 C C . PRO A 1 112 ? -2.607 12.170 -0.713 1.00 66.12 112 PRO A C 1
ATOM 883 O O . PRO A 1 112 ? -2.427 11.877 -1.898 1.00 66.12 112 PRO A O 1
ATOM 886 N N . PRO A 1 113 ? -3.832 12.464 -0.248 1.00 59.66 113 PRO A N 1
ATOM 887 C CA . PRO A 1 113 ? -5.002 12.485 -1.115 1.00 59.66 113 PRO A CA 1
ATOM 888 C C . PRO A 1 113 ? -4.810 13.533 -2.218 1.00 59.66 113 PRO A C 1
ATOM 890 O O . PRO A 1 113 ? -4.655 14.720 -1.933 1.00 59.66 113 PRO A O 1
ATOM 893 N N . TYR A 1 114 ? -4.823 13.078 -3.476 1.00 58.31 114 TYR A N 1
ATOM 894 C CA . TYR A 1 114 ? -4.582 13.902 -4.671 1.00 58.31 114 TYR A CA 1
ATOM 895 C C . TYR A 1 114 ? -5.554 15.088 -4.816 1.00 58.31 114 TYR A C 1
ATOM 897 O O . TYR A 1 114 ? -5.223 16.061 -5.485 1.00 58.31 114 TYR A O 1
ATOM 905 N N . ALA A 1 115 ? -6.720 15.034 -4.166 1.00 58.50 115 ALA A N 1
ATOM 906 C CA . ALA A 1 115 ? -7.662 16.141 -4.054 1.00 58.50 115 ALA A CA 1
ATOM 907 C C . ALA A 1 115 ? -8.271 16.164 -2.643 1.00 58.50 115 ALA A C 1
ATOM 909 O O . ALA A 1 115 ? -8.851 15.173 -2.188 1.00 58.50 115 ALA A O 1
ATOM 910 N N . HIS A 1 116 ? -8.150 17.294 -1.943 1.00 56.78 116 HIS A N 1
ATOM 911 C CA . HIS A 1 116 ? -8.944 17.563 -0.746 1.00 56.78 116 HIS A CA 1
ATOM 912 C C . HIS A 1 116 ? -10.307 18.089 -1.196 1.00 56.78 116 HIS A C 1
ATOM 914 O O . HIS A 1 116 ? -10.399 19.198 -1.714 1.00 56.78 116 HIS A O 1
ATOM 920 N N . LYS A 1 117 ? -11.370 17.303 -0.996 1.00 53.44 117 LYS A N 1
ATOM 921 C CA . LYS A 1 117 ? -12.740 17.786 -1.213 1.00 53.44 117 LYS A CA 1
ATOM 922 C C . LYS A 1 117 ? -13.008 18.961 -0.278 1.00 53.44 117 LYS A C 1
ATOM 924 O O . LYS A 1 117 ? -12.793 18.843 0.929 1.00 53.44 117 LYS A O 1
ATOM 929 N N . ASN A 1 118 ? -13.491 20.074 -0.825 1.00 54.12 118 ASN A N 1
ATOM 930 C CA . ASN A 1 118 ? -13.874 21.234 -0.028 1.00 54.12 118 ASN A CA 1
ATOM 931 C C . ASN A 1 118 ? -15.054 20.849 0.900 1.00 54.12 118 ASN A C 1
ATOM 933 O O . ASN A 1 118 ? -16.106 20.454 0.383 1.00 54.12 118 ASN A O 1
ATOM 937 N N . PRO A 1 119 ? -14.922 20.961 2.241 1.00 59.47 119 PRO A N 1
ATOM 938 C CA . PRO A 1 119 ? -15.956 20.561 3.204 1.00 59.47 119 PRO A CA 1
ATOM 939 C C . PRO A 1 119 ? -17.299 21.279 3.034 1.00 59.47 119 PRO A C 1
ATOM 941 O O . PRO A 1 119 ? -18.313 20.796 3.529 1.00 59.47 119 PRO A O 1
ATOM 944 N N . HIS A 1 120 ? -17.315 22.422 2.343 1.00 57.72 120 HIS A N 1
ATOM 945 C CA . HIS A 1 120 ? -18.513 23.244 2.175 1.00 57.72 120 HIS A CA 1
ATOM 946 C C . HIS A 1 120 ? -19.218 23.072 0.828 1.00 57.72 120 HIS A C 1
ATOM 948 O O . HIS A 1 120 ? -20.392 23.409 0.724 1.00 57.72 120 HIS A O 1
ATOM 954 N N . THR A 1 121 ? -18.538 22.558 -0.200 1.00 64.94 121 THR A N 1
ATOM 955 C CA . THR A 1 121 ? -19.093 22.527 -1.567 1.00 64.94 121 THR A CA 1
ATOM 956 C C . THR A 1 121 ? -18.999 21.167 -2.252 1.00 64.94 121 THR A C 1
ATOM 958 O O . THR A 1 121 ? -19.584 20.999 -3.314 1.00 64.94 121 THR A O 1
ATOM 961 N N . GLY A 1 122 ? -18.314 20.172 -1.672 1.00 54.97 122 GLY A N 1
ATOM 962 C CA . GLY A 1 122 ? -18.333 18.780 -2.149 1.00 54.97 122 GLY A CA 1
ATOM 963 C C . GLY A 1 122 ? -17.688 18.522 -3.520 1.00 54.97 122 GLY A C 1
ATOM 964 O O . GLY A 1 122 ? -17.579 17.364 -3.926 1.00 54.97 122 GLY A O 1
ATOM 965 N N . HIS A 1 123 ? -17.230 19.565 -4.211 1.00 53.16 123 HIS A N 1
ATOM 966 C CA . HIS A 1 123 ? -16.519 19.458 -5.478 1.00 53.16 123 HIS A CA 1
ATOM 967 C C . HIS A 1 123 ? -15.046 19.071 -5.258 1.00 53.16 123 HIS A C 1
ATOM 969 O O . HIS A 1 123 ? -14.430 19.450 -4.254 1.00 53.16 123 HIS A O 1
ATOM 975 N N . VAL A 1 124 ? -14.542 18.250 -6.184 1.00 53.16 124 VAL A N 1
ATOM 976 C CA . VAL A 1 124 ? -13.155 17.766 -6.290 1.00 53.16 124 VAL A CA 1
ATOM 977 C C . VAL A 1 124 ? -12.320 18.678 -7.168 1.00 53.16 124 VAL A C 1
ATOM 979 O O . VAL A 1 124 ? -12.892 19.220 -8.138 1.00 53.16 124 VAL A O 1
#